Protein AF-A0A938IEF9-F1 (afdb_monomer_lite)

Structure (mmCIF, N/CA/C/O backbone):
data_AF-A0A938IEF9-F1
#
_entry.id   AF-A0A938IEF9-F1
#
loop_
_atom_site.group_PDB
_atom_site.id
_atom_site.type_symbol
_atom_site.label_atom_id
_atom_site.label_alt_id
_atom_site.label_comp_id
_atom_site.label_asym_id
_atom_site.label_entity_id
_atom_site.label_seq_id
_atom_site.pdbx_PDB_ins_code
_atom_site.Cartn_x
_atom_site.Cartn_y
_atom_site.Cartn_z
_atom_site.occupancy
_atom_site.B_iso_or_equiv
_atom_site.auth_seq_id
_atom_site.auth_comp_id
_atom_site.auth_asym_id
_atom_site.auth_atom_id
_atom_site.pdbx_PDB_model_num
ATOM 1 N N . MET A 1 1 ? -10.475 7.216 -12.983 1.00 36.47 1 MET A N 1
ATOM 2 C CA . MET A 1 1 ? -10.805 6.519 -11.720 1.00 36.47 1 MET A CA 1
ATOM 3 C C . MET A 1 1 ? -10.503 5.045 -11.917 1.00 36.47 1 MET A C 1
ATOM 5 O O 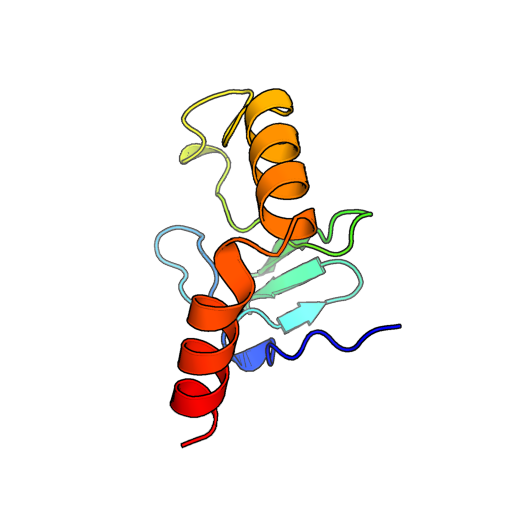. MET A 1 1 ? -11.388 4.269 -12.240 1.00 36.47 1 MET A O 1
ATOM 9 N N . THR A 1 2 ? -9.224 4.681 -11.862 1.00 34.38 2 THR A N 1
ATOM 10 C CA . THR A 1 2 ? -8.781 3.298 -12.044 1.00 34.38 2 THR A CA 1
ATOM 11 C C . THR A 1 2 ? -9.185 2.502 -10.810 1.00 34.38 2 THR A C 1
ATOM 13 O O . THR A 1 2 ? -8.716 2.773 -9.706 1.00 34.38 2 THR A O 1
ATOM 16 N N . ALA A 1 3 ? -10.108 1.560 -10.991 1.00 38.16 3 ALA A N 1
ATOM 17 C CA . ALA A 1 3 ? -10.404 0.548 -9.993 1.00 38.16 3 ALA A CA 1
ATOM 18 C C . ALA A 1 3 ? -9.086 -0.152 -9.626 1.00 38.16 3 ALA A C 1
ATOM 20 O O . ALA A 1 3 ? -8.394 -0.675 -10.500 1.00 38.16 3 ALA A O 1
ATOM 21 N N . HIS A 1 4 ? -8.683 -0.091 -8.357 1.00 46.44 4 HIS A N 1
ATOM 22 C CA . HIS A 1 4 ? -7.587 -0.924 -7.884 1.00 46.44 4 HIS A CA 1
ATOM 23 C C . HIS A 1 4 ? -8.118 -2.360 -7.795 1.00 46.44 4 HIS A C 1
ATOM 25 O O . HIS A 1 4 ? -9.129 -2.567 -7.131 1.00 46.44 4 HIS A O 1
ATOM 31 N N . PRO A 1 5 ? -7.472 -3.341 -8.451 1.00 49.38 5 PRO A N 1
ATOM 32 C CA . PRO A 1 5 ? -7.963 -4.719 -8.558 1.00 49.38 5 PRO A CA 1
ATOM 33 C C . PRO A 1 5 ? -7.867 -5.509 -7.243 1.00 49.38 5 PRO A C 1
ATOM 35 O O . PRO A 1 5 ? -8.110 -6.711 -7.223 1.00 49.38 5 PRO A O 1
ATOM 38 N N . PHE A 1 6 ? -7.497 -4.851 -6.145 1.00 50.75 6 PHE A N 1
ATOM 39 C CA . PHE A 1 6 ? -7.522 -5.446 -4.824 1.00 50.75 6 PHE A CA 1
ATOM 40 C C . PHE A 1 6 ? -8.905 -5.225 -4.241 1.00 50.75 6 PHE A C 1
ATOM 42 O O . PHE A 1 6 ? -9.259 -4.107 -3.862 1.00 50.75 6 PHE A O 1
ATOM 49 N N . ASP A 1 7 ? -9.677 -6.303 -4.189 1.00 55.28 7 ASP A N 1
ATOM 50 C CA . ASP A 1 7 ? -10.887 -6.340 -3.394 1.00 55.28 7 ASP A CA 1
ATOM 51 C C . ASP A 1 7 ? -10.508 -5.951 -1.955 1.00 55.28 7 ASP A C 1
ATOM 53 O O . ASP A 1 7 ? -9.714 -6.633 -1.297 1.00 55.28 7 ASP A O 1
ATOM 57 N N . LEU A 1 8 ? -11.010 -4.806 -1.473 1.00 59.69 8 LEU A N 1
ATOM 58 C CA . LE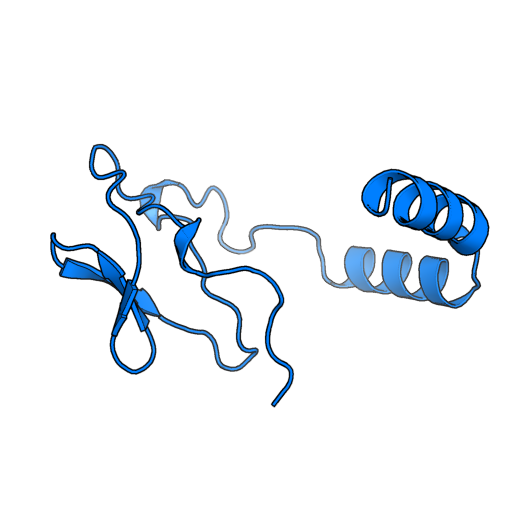U A 1 8 ? -10.732 -4.325 -0.111 1.00 59.69 8 LEU A CA 1
ATOM 59 C C . LEU A 1 8 ? -11.175 -5.355 0.945 1.00 59.69 8 LEU A C 1
ATOM 61 O O . LEU A 1 8 ? -10.714 -5.288 2.083 1.00 59.69 8 LEU A O 1
ATOM 65 N N . ALA A 1 9 ? -11.992 -6.336 0.539 1.00 60.12 9 ALA A N 1
ATOM 66 C CA . ALA A 1 9 ? -12.365 -7.529 1.289 1.00 60.12 9 ALA A CA 1
ATOM 67 C C . ALA A 1 9 ? -11.179 -8.325 1.877 1.00 60.12 9 ALA A C 1
ATOM 69 O O . ALA A 1 9 ? -11.382 -9.097 2.811 1.00 60.12 9 ALA A O 1
ATOM 70 N N . LEU A 1 10 ? -9.948 -8.136 1.384 1.00 77.88 10 LEU A N 1
ATOM 71 C CA . LEU A 1 10 ? -8.750 -8.840 1.867 1.00 77.88 10 LEU A CA 1
ATOM 72 C C . LEU A 1 10 ? -7.919 -8.072 2.910 1.00 77.88 10 LEU A C 1
ATOM 74 O O . LEU A 1 10 ? -6.929 -8.608 3.412 1.00 77.88 10 LEU A O 1
ATOM 78 N N . LEU A 1 11 ? -8.265 -6.825 3.249 1.00 91.06 11 LEU A N 1
ATOM 79 C CA . LEU A 1 11 ? -7.462 -6.025 4.179 1.00 91.06 11 LEU A CA 1
ATOM 80 C C . LEU A 1 11 ? -7.883 -6.237 5.639 1.00 91.06 11 LEU A C 1
ATOM 82 O O . LEU A 1 11 ? -9.058 -6.137 5.986 1.00 91.06 11 LEU A O 1
ATOM 86 N N . ALA A 1 12 ? -6.900 -6.451 6.515 1.00 93.88 12 ALA A N 1
ATOM 87 C CA . ALA A 1 12 ? -7.097 -6.614 7.954 1.00 93.88 12 ALA A CA 1
ATOM 88 C C . ALA A 1 12 ? -6.478 -5.457 8.751 1.00 93.88 12 ALA A C 1
ATOM 90 O O . ALA A 1 12 ? -5.454 -4.881 8.378 1.00 93.88 12 ALA A O 1
ATOM 91 N N . CYS A 1 13 ? -7.094 -5.128 9.885 1.00 95.19 13 CYS A N 1
ATOM 92 C CA . CYS A 1 13 ? -6.615 -4.100 10.796 1.00 95.19 13 CYS A CA 1
ATOM 93 C C . CYS A 1 13 ? -5.286 -4.515 11.445 1.00 95.19 13 CYS A C 1
ATOM 95 O O . CYS A 1 13 ? -5.228 -5.502 12.181 1.00 95.19 13 CYS A O 1
ATOM 97 N N . THR A 1 14 ? -4.239 -3.714 11.228 1.00 95.00 14 THR A N 1
ATOM 98 C CA . THR A 1 14 ? -2.880 -3.958 11.743 1.00 95.00 14 THR A CA 1
ATOM 99 C C . THR A 1 14 ? -2.665 -3.511 13.189 1.00 95.00 14 THR A C 1
ATOM 101 O O . THR A 1 14 ? -1.586 -3.719 13.742 1.00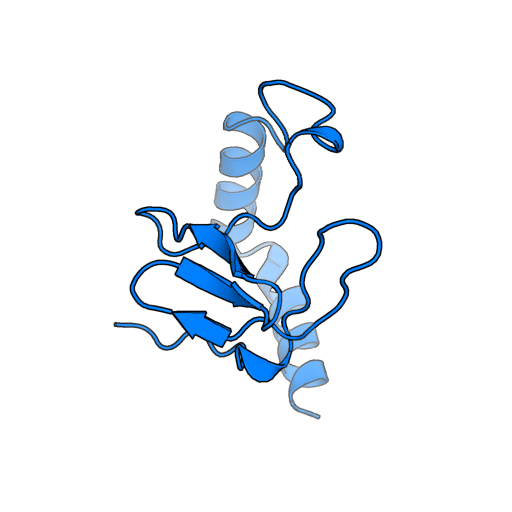 95.00 14 THR A O 1
ATOM 104 N N . VAL A 1 15 ? -3.675 -2.916 13.837 1.00 95.31 15 VAL A N 1
ATOM 105 C CA . VAL A 1 15 ? -3.605 -2.604 15.270 1.00 95.31 15 VAL A CA 1
ATOM 106 C C . VAL A 1 15 ? -3.401 -3.907 16.044 1.00 95.31 15 VAL A C 1
ATOM 108 O O . VAL A 1 15 ? -4.132 -4.882 15.843 1.00 95.31 15 VAL A O 1
ATOM 111 N N . ARG A 1 16 ? -2.400 -3.927 16.933 1.00 92.88 16 ARG A N 1
ATOM 112 C CA . ARG A 1 16 ? -2.018 -5.1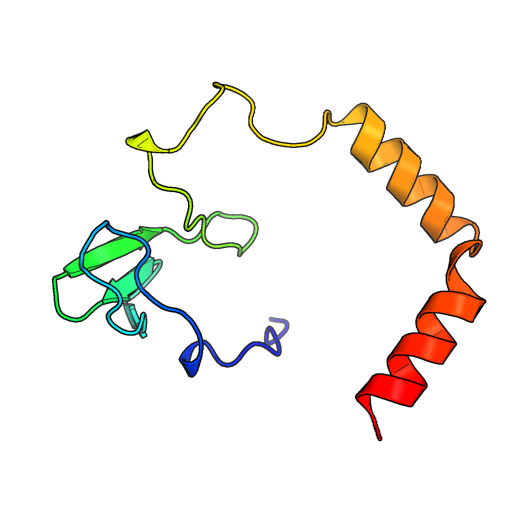22 17.700 1.00 92.88 16 ARG A CA 1
ATOM 113 C C . ARG A 1 16 ? -3.231 -5.694 18.442 1.00 92.88 16 ARG A C 1
ATOM 115 O O . ARG A 1 16 ? -3.900 -4.988 19.190 1.00 92.88 16 ARG A O 1
ATOM 122 N N . GLY A 1 17 ? -3.525 -6.973 18.204 1.00 94.25 17 GLY A N 1
ATOM 123 C CA . GLY A 1 17 ? -4.679 -7.659 18.796 1.00 94.25 17 GLY A CA 1
ATOM 124 C C . GLY A 1 17 ? -6.045 -7.297 18.190 1.00 94.25 17 GLY A C 1
ATOM 125 O O . GLY A 1 17 ? -7.071 -7.602 18.798 1.00 94.25 17 GLY A O 1
ATOM 126 N N . CYS A 1 18 ? -6.095 -6.630 17.029 1.00 95.50 18 CYS A N 1
ATOM 127 C CA . CYS A 1 18 ? -7.343 -6.355 16.315 1.00 95.50 18 CYS A CA 1
ATOM 128 C C . CYS A 1 18 ? -7.633 -7.391 15.221 1.00 95.50 18 CYS A C 1
ATOM 130 O O . CYS A 1 18 ? -8.551 -8.188 15.391 1.00 95.50 18 CYS A O 1
ATOM 132 N N . GLY A 1 19 ? -6.901 -7.363 14.100 1.00 93.62 19 GLY A N 1
ATOM 133 C CA . GLY A 1 19 ? -7.042 -8.322 12.993 1.00 93.62 19 GLY A CA 1
ATOM 134 C C . GLY A 1 19 ? -8.392 -8.317 12.259 1.00 93.62 19 GLY A C 1
ATOM 135 O O . GLY A 1 19 ? -8.585 -9.115 11.349 1.00 93.62 19 GLY A O 1
ATOM 136 N N . ARG A 1 20 ? -9.335 -7.442 12.635 1.00 95.12 20 ARG A N 1
ATOM 137 C CA . ARG A 1 20 ? -10.672 -7.369 12.028 1.00 95.12 20 ARG A CA 1
ATOM 138 C C . ARG A 1 20 ? -10.604 -6.821 10.595 1.00 95.12 20 ARG A C 1
ATOM 140 O O . ARG A 1 20 ? -9.736 -5.982 10.335 1.00 95.12 20 ARG A O 1
ATOM 147 N N . PRO A 1 21 ? -11.517 -7.231 9.695 1.00 94.12 21 PRO A N 1
ATOM 148 C CA . PRO A 1 21 ? -11.560 -6.717 8.330 1.00 94.12 21 PRO A CA 1
ATOM 149 C C . PRO A 1 21 ? -11.678 -5.193 8.289 1.00 94.12 21 PRO A C 1
ATOM 151 O O . PRO A 1 21 ? -12.330 -4.580 9.141 1.00 94.12 21 PRO A O 1
ATOM 154 N N . LEU A 1 22 ? -11.042 -4.587 7.292 1.00 94.38 22 LEU A N 1
ATOM 155 C CA . LEU A 1 22 ? -11.149 -3.167 6.999 1.00 94.38 22 LEU A CA 1
ATOM 156 C C . LEU A 1 22 ? -12.190 -2.940 5.905 1.00 94.38 22 LEU A C 1
ATOM 158 O O . LEU A 1 22 ? -12.118 -3.526 4.830 1.00 94.38 22 LEU A O 1
ATOM 162 N N . ALA A 1 23 ? -13.131 -2.040 6.170 1.00 92.69 23 ALA A N 1
ATOM 163 C CA . ALA A 1 23 ? -14.138 -1.597 5.218 1.00 92.69 23 ALA A CA 1
ATOM 164 C C . ALA A 1 23 ? -13.968 -0.105 4.914 1.00 92.69 23 ALA A C 1
ATOM 166 O O . ALA A 1 23 ? -13.446 0.661 5.728 1.00 92.69 23 ALA A O 1
ATOM 167 N N . SER A 1 24 ? -14.419 0.329 3.737 1.00 91.50 24 SER A N 1
ATOM 168 C CA . SER A 1 24 ? -14.417 1.752 3.395 1.00 91.50 24 SER A CA 1
ATOM 169 C C . SER A 1 24 ? -15.395 2.526 4.282 1.00 91.50 24 SER A C 1
ATOM 171 O O . SER A 1 24 ? -16.552 2.138 4.439 1.00 91.50 24 SER A O 1
ATOM 173 N N . ARG A 1 25 ? -14.927 3.638 4.858 1.00 90.50 25 ARG A N 1
ATOM 174 C CA . ARG A 1 25 ? -15.722 4.558 5.676 1.00 90.50 25 ARG A CA 1
ATOM 175 C C . ARG A 1 25 ? -15.349 5.999 5.325 1.00 90.50 25 ARG A C 1
ATOM 177 O O . ARG A 1 25 ? -14.441 6.584 5.910 1.00 90.50 25 ARG A O 1
ATOM 184 N N . GLY A 1 26 ? -16.044 6.567 4.340 1.00 88.81 26 GLY A N 1
ATOM 185 C CA . GLY A 1 26 ? -15.733 7.897 3.810 1.00 88.81 26 GLY A CA 1
ATOM 186 C C . GLY A 1 26 ? -14.372 7.916 3.106 1.00 88.81 26 GLY A C 1
ATOM 187 O O . GLY A 1 26 ? -14.156 7.179 2.148 1.00 88.81 26 GLY A O 1
ATOM 188 N N . THR A 1 27 ? -13.447 8.749 3.585 1.00 89.50 27 THR A N 1
ATOM 189 C CA . THR A 1 27 ? -12.082 8.885 3.039 1.00 89.50 27 THR A CA 1
ATOM 190 C C . THR A 1 27 ? -11.055 7.959 3.696 1.00 89.50 27 THR A C 1
ATOM 192 O O . THR A 1 27 ? -9.867 8.062 3.397 1.00 89.50 27 THR A O 1
ATOM 195 N N . ALA A 1 28 ? -11.486 7.063 4.583 1.00 93.25 28 ALA A N 1
ATOM 196 C CA . ALA A 1 28 ? -10.623 6.153 5.327 1.00 93.25 28 ALA A CA 1
ATOM 197 C C . ALA A 1 28 ? -11.073 4.693 5.173 1.00 93.25 28 ALA A C 1
ATOM 199 O O . ALA A 1 28 ? -12.178 4.398 4.704 1.00 93.25 28 ALA A O 1
ATOM 200 N N . LEU A 1 29 ? -10.209 3.774 5.594 1.00 94.25 29 LEU A N 1
ATOM 201 C CA . LEU A 1 29 ? -10.576 2.392 5.887 1.00 94.25 29 LEU A CA 1
ATOM 202 C C . LEU A 1 29 ? -10.735 2.228 7.395 1.00 94.25 29 LEU A C 1
ATOM 204 O O . LEU A 1 29 ? -9.893 2.712 8.146 1.00 94.25 29 LEU A O 1
ATOM 208 N N . ALA A 1 30 ? -11.780 1.540 7.845 1.00 95.69 30 ALA A N 1
ATOM 209 C CA . ALA A 1 30 ? -12.025 1.305 9.261 1.00 95.69 30 ALA A CA 1
ATOM 210 C C . ALA A 1 30 ? -12.488 -0.127 9.537 1.00 95.69 30 ALA A C 1
ATOM 212 O O . ALA A 1 30 ? -13.191 -0.731 8.729 1.00 95.69 30 ALA A O 1
ATOM 213 N N . CYS A 1 31 ? -12.105 -0.659 10.696 1.00 95.56 31 CYS A N 1
ATOM 214 C CA . CYS A 1 31 ? -12.646 -1.924 11.201 1.00 95.56 31 CYS A CA 1
ATOM 215 C C . CYS A 1 31 ? -13.859 -1.691 12.113 1.00 95.56 31 CYS A C 1
ATOM 217 O O . CYS A 1 31 ? -14.108 -0.571 12.561 1.00 95.56 31 CYS A O 1
ATOM 219 N N . GLU A 1 32 ? -14.568 -2.761 12.475 1.00 96.00 32 GLU A N 1
ATOM 220 C CA . GLU A 1 32 ? -15.710 -2.709 13.409 1.00 96.00 32 GLU A CA 1
ATOM 221 C C . GLU A 1 32 ? -15.358 -2.161 14.808 1.00 96.00 32 GLU A C 1
ATOM 223 O O . GLU A 1 32 ? -16.222 -1.647 15.508 1.00 96.00 32 GLU A O 1
ATOM 228 N N . ARG A 1 33 ? -14.076 -2.208 15.205 1.00 96.56 33 ARG A N 1
ATOM 229 C CA . ARG A 1 33 ? -13.562 -1.616 16.458 1.00 96.56 33 ARG A CA 1
ATOM 230 C C . ARG A 1 33 ? -13.205 -0.129 16.323 1.00 96.56 33 ARG A C 1
ATOM 232 O O . ARG A 1 33 ? -12.556 0.420 17.205 1.00 96.56 33 ARG A O 1
ATOM 239 N N . ALA A 1 34 ? -13.587 0.500 15.213 1.00 95.81 34 ALA A N 1
ATOM 240 C CA . ALA A 1 34 ? -13.381 1.913 14.902 1.00 95.81 34 ALA A CA 1
ATOM 241 C C . ALA A 1 34 ? -11.916 2.382 14.764 1.00 95.81 34 ALA A C 1
ATOM 243 O O . ALA A 1 34 ? -11.673 3.584 14.681 1.00 95.81 34 ALA A O 1
ATOM 244 N N . HIS A 1 35 ? -10.937 1.476 14.652 1.00 95.88 35 HIS A N 1
ATOM 245 C CA . HIS A 1 35 ? -9.598 1.862 14.188 1.00 95.88 35 HIS A CA 1
ATOM 246 C C . HIS A 1 35 ? -9.666 2.269 12.718 1.00 95.88 35 HIS A C 1
ATOM 248 O O . HIS A 1 35 ? -10.158 1.482 11.903 1.00 95.88 35 HIS A O 1
ATOM 254 N N . ALA A 1 36 ? -9.162 3.459 12.398 1.00 95.19 36 ALA A N 1
ATOM 255 C CA . ALA A 1 36 ? -9.247 4.063 11.077 1.00 95.19 36 ALA A CA 1
ATOM 256 C C . ALA A 1 36 ? -7.859 4.332 10.477 1.00 95.19 36 ALA A C 1
ATOM 258 O O . ALA A 1 36 ? -6.902 4.615 11.195 1.00 95.19 36 ALA A O 1
ATOM 259 N N . PHE A 1 37 ? -7.780 4.247 9.151 1.00 95.00 37 PHE A N 1
ATOM 260 C CA . PHE A 1 37 ? -6.581 4.463 8.351 1.00 95.00 37 PHE A CA 1
ATOM 261 C C . PHE A 1 37 ? -6.917 5.404 7.198 1.00 95.00 37 PHE A C 1
ATOM 263 O O . PHE A 1 37 ? -7.701 5.052 6.311 1.00 95.00 37 PHE A O 1
ATOM 270 N N . ASP A 1 38 ? -6.330 6.596 7.210 1.00 94.81 38 ASP A N 1
ATOM 271 C CA . ASP A 1 38 ? -6.629 7.623 6.218 1.00 94.81 38 ASP A CA 1
ATOM 272 C C . ASP A 1 38 ? -6.051 7.281 4.846 1.00 94.81 38 ASP A C 1
ATOM 274 O O . ASP A 1 38 ? -4.937 6.760 4.705 1.00 94.81 38 ASP A O 1
ATOM 278 N N . ARG A 1 39 ? -6.810 7.621 3.803 1.00 92.94 39 ARG A N 1
ATOM 279 C CA . ARG A 1 39 ? -6.337 7.529 2.427 1.00 92.94 39 ARG A CA 1
ATOM 280 C C . ARG A 1 39 ? -5.509 8.763 2.087 1.00 92.94 39 ARG A C 1
ATOM 282 O O . ARG A 1 39 ? -5.994 9.892 2.135 1.00 92.94 39 ARG A O 1
ATOM 289 N N . ALA A 1 40 ? -4.256 8.544 1.708 1.00 91.06 40 ALA A N 1
ATOM 290 C CA . ALA A 1 40 ? -3.372 9.604 1.253 1.00 91.06 40 ALA A CA 1
ATOM 291 C C . ALA A 1 40 ? -3.876 10.210 -0.065 1.00 91.06 40 ALA A C 1
ATOM 293 O O . ALA A 1 40 ? -4.547 9.549 -0.859 1.00 91.06 40 ALA A O 1
ATOM 294 N N . ARG A 1 41 ? -3.464 11.448 -0.363 1.00 90.12 41 ARG A N 1
ATOM 295 C CA . ARG A 1 41 ? -3.809 12.139 -1.622 1.00 90.12 41 ARG A CA 1
ATOM 296 C C . ARG A 1 41 ? -3.412 11.350 -2.877 1.00 90.12 41 ARG A C 1
ATOM 298 O O . ARG A 1 41 ? -4.100 11.428 -3.886 1.00 90.12 41 ARG A O 1
ATOM 305 N N . ALA A 1 42 ? -2.326 10.580 -2.806 1.00 88.44 42 ALA A N 1
ATOM 306 C CA . ALA A 1 42 ? -1.867 9.709 -3.891 1.00 88.44 42 ALA A CA 1
ATOM 307 C C . ALA A 1 42 ? -2.704 8.419 -4.047 1.00 88.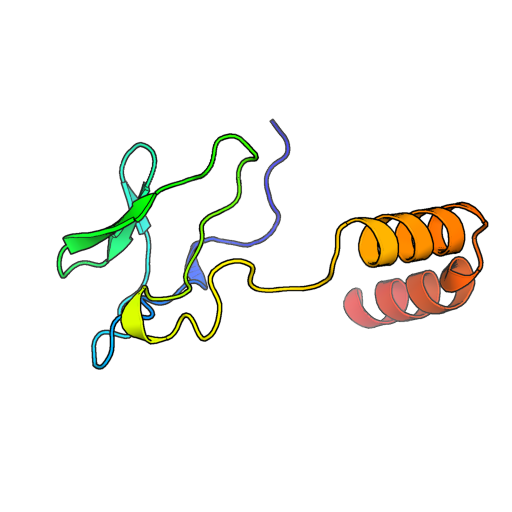44 42 ALA A C 1
ATOM 309 O O . ALA A 1 42 ? -2.426 7.609 -4.923 1.00 88.44 42 ALA A O 1
ATOM 310 N N . GLY A 1 43 ? -3.721 8.213 -3.206 1.00 87.88 43 GLY A N 1
ATOM 311 C CA . GLY A 1 43 ? -4.694 7.128 -3.319 1.00 87.88 43 GLY A CA 1
ATOM 312 C C . GLY A 1 43 ? -4.392 5.879 -2.488 1.00 87.88 43 GLY A C 1
ATOM 313 O O . GLY A 1 43 ? -5.288 5.042 -2.365 1.00 87.88 43 GLY A O 1
ATOM 314 N N . TYR A 1 44 ? -3.200 5.766 -1.891 1.00 89.00 44 TYR A N 1
ATOM 315 C CA . TYR A 1 44 ? -2.815 4.642 -1.026 1.00 89.00 44 TYR A CA 1
ATOM 316 C C . TYR A 1 44 ? -3.294 4.820 0.427 1.00 89.00 44 TYR A C 1
ATOM 318 O O . TYR A 1 44 ? -3.606 5.931 0.854 1.00 89.00 44 TYR A O 1
ATOM 326 N N . VAL A 1 45 ? -3.325 3.728 1.197 1.00 92.19 45 VAL A N 1
ATOM 327 C CA . VAL A 1 45 ? -3.628 3.716 2.641 1.00 92.19 45 VAL A CA 1
ATOM 328 C C . VAL A 1 45 ? -2.418 3.150 3.380 1.00 92.19 45 VAL A C 1
ATOM 330 O O . VAL A 1 45 ? -1.950 2.062 3.048 1.00 92.19 45 VAL A O 1
ATOM 333 N N . ASN A 1 46 ? -1.884 3.884 4.359 1.00 91.44 46 ASN A N 1
ATOM 334 C CA . ASN A 1 46 ? -0.745 3.417 5.148 1.00 91.44 46 ASN A CA 1
ATOM 335 C C . ASN A 1 46 ? -1.228 2.554 6.320 1.00 91.44 46 ASN A C 1
ATOM 337 O O . ASN A 1 46 ? -1.867 3.066 7.233 1.00 91.44 46 ASN A O 1
ATOM 341 N N . LEU A 1 47 ? -0.902 1.261 6.301 1.00 93.06 47 LEU A N 1
ATOM 342 C CA . LEU A 1 47 ? -1.250 0.324 7.374 1.00 93.06 47 LEU A CA 1
ATOM 343 C C . LEU A 1 47 ? -0.134 0.151 8.420 1.00 93.06 47 LEU A C 1
ATOM 345 O O . LEU A 1 47 ? -0.298 -0.629 9.359 1.00 93.06 47 LEU A O 1
ATOM 349 N N . LEU A 1 48 ? 0.997 0.854 8.285 1.00 91.19 48 LEU A N 1
ATOM 350 C CA . LEU A 1 48 ? 2.067 0.842 9.280 1.00 91.19 48 LEU A CA 1
ATOM 351 C C . LEU A 1 48 ? 1.632 1.615 10.528 1.00 91.19 48 LEU A C 1
ATOM 353 O O . LEU A 1 48 ? 1.282 2.793 10.454 1.00 91.19 48 LEU A O 1
ATOM 357 N N . GLN A 1 49 ? 1.699 0.964 11.686 1.00 89.31 49 GLN A N 1
ATOM 358 C CA . GLN A 1 49 ? 1.369 1.604 12.952 1.00 89.31 49 GLN A CA 1
ATOM 359 C C . GLN A 1 49 ? 2.476 2.587 13.380 1.00 89.31 49 GLN A C 1
ATOM 361 O O . GLN A 1 49 ? 3.658 2.276 13.201 1.00 89.31 49 GLN A O 1
ATOM 366 N N . PRO A 1 50 ? 2.143 3.737 14.001 1.00 86.81 50 PRO A N 1
ATOM 367 C CA . PRO A 1 50 ? 3.138 4.714 14.449 1.00 86.81 50 PRO A CA 1
ATOM 368 C C . PRO A 1 50 ? 4.232 4.125 15.350 1.00 86.81 50 PRO A C 1
ATOM 370 O O . PRO A 1 50 ? 5.400 4.470 15.192 1.00 86.81 50 PRO A O 1
ATOM 373 N N . GLN A 1 51 ? 3.874 3.200 16.246 1.00 86.56 51 GLN A N 1
ATOM 374 C CA . GLN A 1 51 ? 4.807 2.507 17.142 1.00 86.56 51 GLN A CA 1
ATOM 375 C C . GLN A 1 51 ? 5.718 1.489 16.440 1.00 86.56 51 GLN A C 1
ATOM 377 O O . GLN A 1 51 ? 6.757 1.126 16.982 1.00 86.56 51 GLN A O 1
ATOM 382 N N . ASP A 1 52 ? 5.348 1.030 15.242 1.00 85.06 52 ASP A N 1
ATOM 383 C CA . ASP A 1 52 ? 6.150 0.093 14.448 1.00 85.06 52 ASP A CA 1
ATOM 384 C C . ASP A 1 52 ? 7.068 0.833 13.453 1.00 85.06 52 ASP A C 1
ATOM 386 O O . ASP A 1 52 ? 7.880 0.221 12.751 1.00 85.06 52 ASP A O 1
ATOM 390 N N . ARG A 1 53 ? 6.984 2.170 13.403 1.00 85.62 53 ARG A N 1
ATOM 391 C CA . ARG A 1 53 ? 7.830 3.014 12.562 1.00 85.62 53 ARG A CA 1
ATOM 392 C C . ARG A 1 53 ? 9.247 3.098 13.143 1.00 85.62 53 ARG A C 1
ATOM 394 O O . ARG A 1 53 ? 9.486 3.784 14.130 1.00 85.62 53 ARG A O 1
ATOM 401 N N . ARG A 1 54 ? 10.204 2.440 12.481 1.00 84.12 54 ARG A N 1
ATOM 402 C CA . ARG A 1 54 ? 11.619 2.373 12.906 1.00 84.12 54 ARG A CA 1
ATOM 403 C C . ARG A 1 54 ? 12.477 3.585 12.512 1.00 84.12 54 ARG A C 1
ATOM 405 O O . ARG A 1 54 ? 13.584 3.721 13.018 1.00 84.12 54 ARG A O 1
ATOM 412 N N . SER A 1 55 ? 12.000 4.454 11.619 1.00 85.06 55 SER A N 1
ATOM 413 C CA . SER A 1 55 ? 12.699 5.676 11.195 1.00 85.06 55 SER A CA 1
ATOM 414 C C . SER A 1 55 ? 11.711 6.773 10.785 1.00 85.06 55 SER A C 1
ATOM 416 O O . SER A 1 55 ? 10.571 6.495 10.416 1.00 85.06 55 SER A O 1
ATOM 418 N N . ALA A 1 56 ? 12.143 8.038 10.826 1.00 79.44 56 ALA A N 1
ATOM 419 C CA . ALA A 1 56 ? 11.333 9.165 10.349 1.00 79.44 56 ALA A CA 1
ATOM 420 C C . ALA A 1 56 ? 11.097 9.120 8.827 1.00 79.44 56 ALA A C 1
ATOM 422 O O . ALA A 1 56 ? 10.039 9.532 8.358 1.00 79.44 56 ALA A O 1
ATOM 423 N N . VAL A 1 57 ? 12.065 8.573 8.085 1.00 76.88 57 VAL A N 1
ATOM 424 C CA . VAL A 1 57 ? 11.997 8.328 6.641 1.00 76.88 57 VAL A CA 1
ATOM 425 C C . VAL A 1 57 ? 12.030 6.811 6.415 1.00 76.88 57 VAL A C 1
ATOM 427 O O . VAL A 1 57 ? 13.114 6.233 6.303 1.00 76.88 57 VAL A O 1
ATOM 430 N N . PRO A 1 58 ? 10.876 6.125 6.475 1.00 77.31 58 PRO A N 1
ATOM 431 C CA . PRO A 1 58 ? 10.802 4.695 6.202 1.00 77.31 58 PRO A CA 1
ATOM 432 C C . PRO A 1 58 ? 10.828 4.423 4.690 1.00 77.31 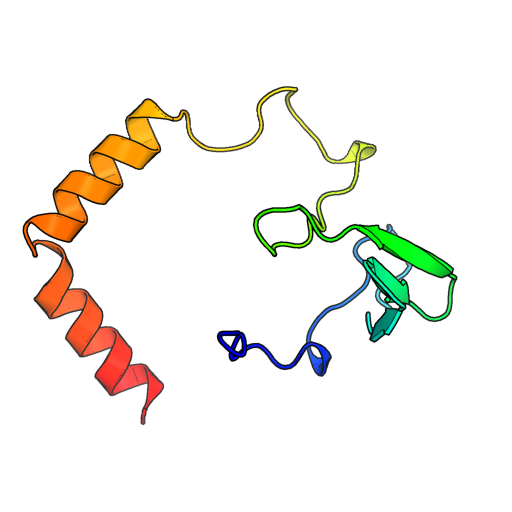58 PRO A C 1
ATOM 434 O O . PRO A 1 58 ? 10.206 5.149 3.918 1.00 77.31 58 PRO A O 1
ATOM 437 N N . GLY A 1 59 ? 11.485 3.334 4.286 1.00 81.00 59 GLY A N 1
ATOM 438 C CA . GLY A 1 59 ? 11.549 2.882 2.891 1.00 81.00 59 GLY A CA 1
ATOM 439 C C . GLY A 1 59 ? 12.832 3.279 2.157 1.00 81.00 59 GLY A C 1
ATOM 440 O O . GLY A 1 59 ? 13.794 3.750 2.763 1.00 81.00 59 GLY A O 1
ATOM 441 N N . ASP A 1 60 ? 12.841 3.038 0.845 1.00 86.56 60 ASP A N 1
ATOM 442 C CA . ASP A 1 60 ? 13.960 3.369 -0.038 1.00 86.56 60 ASP A CA 1
ATOM 443 C C . ASP A 1 60 ? 14.100 4.889 -0.213 1.00 86.56 60 ASP A C 1
ATOM 445 O O . ASP A 1 60 ? 13.110 5.625 -0.262 1.00 86.56 60 ASP A O 1
ATOM 449 N N . ALA A 1 61 ? 15.338 5.359 -0.376 1.00 89.62 61 ALA A N 1
ATOM 450 C CA . ALA A 1 61 ? 15.599 6.749 -0.729 1.00 89.62 61 ALA A CA 1
ATOM 451 C C . ALA A 1 61 ? 15.026 7.084 -2.128 1.00 89.62 61 ALA A C 1
ATOM 453 O O . ALA A 1 61 ? 15.010 6.215 -3.013 1.00 89.62 61 ALA A O 1
ATOM 454 N N . PRO A 1 62 ? 14.597 8.336 -2.382 1.00 90.38 62 PRO A N 1
ATOM 455 C CA . PRO A 1 62 ? 14.057 8.744 -3.682 1.00 90.38 62 PRO A CA 1
ATOM 456 C C . PRO A 1 62 ? 14.982 8.433 -4.871 1.00 90.38 62 PRO A C 1
ATOM 458 O O . PRO A 1 62 ? 14.517 8.131 -5.971 1.00 90.38 62 PRO A O 1
ATOM 461 N N . GLU A 1 63 ? 16.297 8.471 -4.669 1.00 94.75 63 GLU A N 1
ATOM 462 C CA . GLU A 1 63 ? 17.309 8.163 -5.681 1.00 94.75 63 GLU A CA 1
ATOM 463 C C . GLU A 1 63 ? 17.269 6.688 -6.095 1.00 94.75 63 GLU A C 1
ATOM 465 O O . GLU A 1 63 ? 17.364 6.380 -7.287 1.00 94.75 63 GLU A O 1
ATOM 470 N N . ALA A 1 64 ? 17.077 5.785 -5.128 1.00 93.00 64 ALA A N 1
ATOM 471 C CA . ALA A 1 64 ? 16.954 4.351 -5.373 1.00 93.00 64 ALA A CA 1
ATOM 472 C C . ALA A 1 64 ? 15.666 4.036 -6.145 1.00 93.00 64 ALA A C 1
ATOM 474 O O . ALA A 1 64 ? 15.702 3.270 -7.112 1.00 93.00 64 ALA A O 1
ATOM 475 N N . TRP A 1 65 ? 14.555 4.694 -5.798 1.00 92.62 65 TRP A N 1
ATOM 476 C CA . TRP A 1 65 ? 13.313 4.612 -6.571 1.00 92.62 65 TRP A CA 1
ATOM 477 C C . TRP A 1 65 ? 13.530 5.018 -8.035 1.00 92.62 65 TRP A C 1
ATOM 479 O O . TRP A 1 65 ? 13.249 4.236 -8.944 1.00 92.62 65 TRP A O 1
ATOM 489 N N . ARG A 1 66 ? 14.121 6.195 -8.273 1.00 95.44 66 ARG A N 1
ATOM 490 C CA . ARG A 1 66 ? 14.389 6.698 -9.633 1.00 95.44 66 ARG A CA 1
ATOM 491 C C . ARG A 1 66 ? 15.324 5.781 -10.423 1.00 95.44 66 ARG A C 1
ATOM 493 O O . ARG A 1 66 ? 15.186 5.652 -11.636 1.00 95.44 66 ARG A O 1
ATOM 500 N N . ALA A 1 67 ? 16.315 5.170 -9.772 1.00 95.81 67 ALA A N 1
ATOM 501 C CA . ALA A 1 67 ? 17.212 4.222 -10.431 1.00 95.81 67 ALA A CA 1
ATOM 502 C C . ALA A 1 67 ? 16.467 2.966 -10.905 1.00 95.81 67 ALA A C 1
ATOM 504 O O . ALA A 1 67 ? 16.690 2.517 -12.033 1.00 95.81 67 ALA A O 1
ATOM 505 N N . ARG A 1 68 ? 15.558 2.439 -10.072 1.00 94.88 68 ARG A N 1
ATOM 506 C CA . ARG A 1 68 ? 14.691 1.304 -10.419 1.00 94.88 68 ARG A CA 1
ATOM 507 C C . ARG A 1 68 ? 13.764 1.657 -11.577 1.00 94.88 68 ARG A C 1
ATOM 509 O O . ARG A 1 68 ? 13.709 0.900 -12.539 1.00 94.88 68 ARG A O 1
ATOM 516 N N . GLU A 1 69 ? 13.106 2.811 -11.519 1.00 94.50 69 GLU A N 1
ATOM 517 C CA . GLU A 1 69 ? 12.220 3.309 -12.580 1.00 94.50 69 GLU A CA 1
ATOM 518 C C . GLU A 1 69 ? 12.931 3.337 -13.940 1.00 94.50 69 GLU A C 1
ATOM 520 O O . GLU A 1 69 ? 12.516 2.629 -14.856 1.00 94.50 69 GLU A O 1
ATOM 525 N N . ARG A 1 70 ? 14.098 3.995 -14.031 1.00 96.75 70 ARG A N 1
ATOM 526 C CA . ARG A 1 70 ? 14.906 4.023 -15.266 1.00 96.75 70 ARG A CA 1
ATOM 527 C C . ARG A 1 70 ? 15.296 2.630 -15.762 1.00 96.75 70 ARG A C 1
ATOM 529 O O . ARG A 1 70 ? 15.475 2.431 -16.959 1.00 96.75 70 ARG A O 1
ATOM 536 N N . TRP A 1 71 ? 15.534 1.677 -14.860 1.00 96.88 71 TRP A N 1
ATOM 537 C CA . TRP A 1 71 ? 15.882 0.304 -15.233 1.00 96.88 71 TRP A CA 1
ATOM 538 C C . TRP A 1 71 ? 14.681 -0.445 -15.827 1.00 96.88 71 TRP A C 1
ATOM 540 O O . TRP A 1 71 ? 14.840 -1.129 -16.839 1.00 96.88 71 TRP A O 1
ATOM 550 N N . PHE A 1 72 ? 13.487 -0.264 -15.253 1.00 95.62 72 PHE A N 1
ATOM 551 C CA . PHE A 1 72 ? 12.242 -0.823 -15.786 1.00 95.62 72 PHE A CA 1
ATOM 552 C C . PHE A 1 72 ? 11.852 -0.198 -17.131 1.00 95.62 72 PHE A C 1
ATOM 554 O O . PHE A 1 72 ? 11.490 -0.935 -18.045 1.00 95.62 72 PHE A O 1
ATOM 561 N N . GLU A 1 73 ? 11.983 1.123 -17.286 1.00 96.06 73 GLU A N 1
ATOM 562 C CA . GLU A 1 73 ? 11.668 1.844 -18.532 1.00 96.06 73 GLU A CA 1
ATOM 563 C C . GLU A 1 73 ? 12.510 1.380 -19.725 1.00 96.06 73 GLU A C 1
ATOM 565 O O . GLU A 1 73 ? 12.030 1.357 -20.854 1.00 96.06 73 GLU A O 1
ATOM 570 N N . ARG A 1 74 ? 13.751 0.937 -19.485 1.00 97.31 74 ARG A N 1
ATOM 571 C CA . ARG A 1 74 ? 14.612 0.342 -20.523 1.00 97.31 74 ARG A CA 1
ATOM 572 C C . ARG A 1 74 ? 14.214 -1.086 -20.917 1.00 97.31 74 ARG A C 1
ATOM 574 O O . ARG A 1 74 ? 14.915 -1.718 -21.701 1.00 97.31 74 ARG A O 1
ATOM 581 N N . GLY A 1 75 ? 13.130 -1.624 -20.358 1.00 96.62 75 GLY A N 1
ATOM 582 C CA . GLY A 1 75 ? 12.604 -2.943 -20.706 1.00 96.62 75 GLY A CA 1
ATOM 583 C C . GLY A 1 75 ? 13.414 -4.119 -20.157 1.00 96.62 75 GLY A C 1
ATOM 584 O O . GLY A 1 75 ? 13.118 -5.264 -20.487 1.00 96.62 75 GLY A O 1
ATOM 585 N N . HIS A 1 76 ? 14.401 -3.885 -19.285 1.00 97.00 76 HIS A N 1
ATOM 586 C CA . HIS A 1 76 ? 15.266 -4.951 -18.762 1.00 97.00 76 HIS A CA 1
ATOM 587 C C . HIS A 1 76 ? 14.503 -6.039 -17.985 1.00 97.00 76 HIS A C 1
ATOM 589 O O . HIS A 1 76 ? 14.959 -7.177 -17.914 1.00 97.00 76 HIS A O 1
ATOM 595 N N . ALA A 1 77 ? 13.333 -5.709 -17.430 1.00 95.69 77 ALA A N 1
ATOM 596 C CA . ALA A 1 77 ? 12.477 -6.648 -16.706 1.00 95.69 77 ALA A CA 1
ATOM 597 C C . ALA A 1 77 ? 11.418 -7.339 -17.579 1.00 95.69 77 ALA A C 1
ATOM 599 O O . ALA A 1 77 ? 10.666 -8.156 -17.053 1.00 95.69 77 ALA A O 1
ATOM 600 N N . ALA A 1 78 ? 11.297 -6.990 -18.866 1.00 96.50 78 ALA A N 1
ATOM 601 C CA . ALA A 1 78 ? 10.128 -7.342 -19.677 1.00 96.50 78 ALA A CA 1
ATOM 602 C C . ALA A 1 78 ? 9.870 -8.857 -19.714 1.00 96.50 78 ALA A C 1
ATOM 604 O O . ALA A 1 78 ? 8.787 -9.296 -19.339 1.00 96.50 78 ALA A O 1
ATOM 605 N N . ALA A 1 79 ? 10.897 -9.656 -20.026 1.00 97.06 79 ALA A N 1
ATOM 606 C CA . ALA A 1 79 ? 10.780 -11.115 -20.086 1.00 97.06 79 ALA A CA 1
ATOM 607 C C . ALA A 1 79 ? 10.342 -11.740 -18.748 1.00 97.06 79 ALA A C 1
ATOM 609 O O . ALA A 1 79 ? 9.526 -12.661 -18.720 1.00 97.06 79 ALA A O 1
ATOM 610 N N . LEU A 1 80 ? 10.850 -11.218 -17.626 1.00 96.19 80 LEU A N 1
ATOM 611 C CA . LEU A 1 80 ? 10.448 -11.675 -16.296 1.00 96.19 80 LEU A CA 1
ATOM 612 C C . LEU A 1 80 ? 8.984 -11.319 -16.009 1.00 96.19 80 LEU A C 1
ATOM 614 O O . LEU A 1 80 ? 8.241 -12.146 -15.486 1.00 96.19 80 LEU A O 1
ATOM 618 N N . LEU A 1 81 ? 8.560 -10.100 -16.349 1.00 96.00 81 LEU A N 1
ATOM 619 C CA . LEU A 1 81 ? 7.181 -9.658 -16.144 1.00 96.00 81 LEU A CA 1
ATOM 620 C C . LEU A 1 81 ? 6.197 -10.473 -16.983 1.00 96.00 81 LEU A C 1
ATOM 622 O O . LEU A 1 81 ? 5.140 -10.841 -16.475 1.00 96.00 81 LEU A O 1
ATOM 626 N N . ASP A 1 82 ? 6.543 -10.792 -18.227 1.00 96.19 82 ASP A N 1
ATOM 627 C CA . ASP A 1 82 ? 5.689 -11.596 -19.102 1.00 96.19 82 ASP A CA 1
ATOM 628 C C . ASP A 1 82 ? 5.540 -13.030 -18.587 1.00 96.19 82 ASP A C 1
ATOM 630 O O . ASP A 1 82 ? 4.422 -13.542 -18.520 1.00 96.19 82 ASP A O 1
ATOM 634 N N . LEU A 1 83 ? 6.630 -13.640 -18.106 1.00 97.31 83 LEU A N 1
ATOM 635 C CA . LEU A 1 83 ? 6.585 -14.944 -17.439 1.00 97.31 83 LEU A CA 1
ATOM 636 C C . LEU A 1 83 ? 5.657 -14.924 -16.213 1.00 97.31 83 LEU A C 1
ATOM 638 O O . LEU A 1 83 ? 4.817 -15.810 -16.046 1.00 97.31 83 LEU A O 1
ATOM 642 N N . LEU A 1 84 ? 5.801 -13.915 -15.348 1.00 96.56 84 LEU A N 1
ATOM 643 C CA . LEU A 1 84 ? 4.992 -13.790 -14.134 1.00 96.56 84 LEU A CA 1
ATOM 644 C C . LEU A 1 84 ? 3.509 -13.579 -14.457 1.00 96.56 84 LEU A C 1
ATOM 646 O O . LEU A 1 84 ? 2.658 -14.182 -13.806 1.00 96.56 84 LEU A O 1
ATOM 650 N N . ARG A 1 85 ? 3.190 -12.772 -15.478 1.00 95.38 85 ARG A N 1
ATOM 651 C CA . ARG A 1 85 ? 1.810 -12.566 -15.950 1.00 95.38 85 ARG A CA 1
ATOM 652 C C . ARG A 1 85 ? 1.198 -13.859 -16.472 1.00 95.38 85 ARG A C 1
ATOM 654 O O . ARG A 1 85 ? 0.088 -14.194 -16.074 1.00 95.38 85 ARG A O 1
ATOM 661 N N . ALA A 1 86 ? 1.929 -14.593 -17.311 1.00 95.00 86 ALA A N 1
ATOM 662 C CA . ALA A 1 86 ? 1.473 -15.878 -17.829 1.00 95.00 86 ALA A CA 1
ATOM 663 C C . ALA A 1 86 ? 1.204 -16.879 -16.695 1.00 95.00 86 ALA A C 1
ATOM 665 O O . ALA A 1 86 ? 0.213 -17.599 -16.733 1.00 95.00 86 ALA A O 1
ATOM 666 N N . ARG A 1 87 ? 2.046 -16.885 -15.653 1.00 94.94 87 ARG A N 1
ATOM 667 C CA . ARG A 1 87 ? 1.874 -17.764 -14.490 1.00 94.94 87 ARG A CA 1
ATOM 668 C C . ARG A 1 87 ? 0.719 -17.358 -13.574 1.00 94.94 87 ARG A C 1
ATOM 670 O O . ARG A 1 87 ? 0.090 -18.239 -13.011 1.00 94.94 87 ARG A O 1
ATOM 677 N N . ALA A 1 88 ? 0.458 -16.066 -13.398 1.00 91.62 88 ALA A N 1
ATOM 678 C CA . ALA A 1 88 ? -0.646 -15.589 -12.563 1.00 91.62 88 ALA A CA 1
ATOM 679 C C . ALA A 1 88 ? -2.028 -15.772 -13.218 1.00 91.62 88 ALA A C 1
ATOM 681 O O . ALA A 1 88 ? -3.034 -15.750 -12.518 1.00 91.62 88 ALA A O 1
ATOM 682 N N . ALA A 1 89 ? -2.074 -15.909 -14.547 1.00 83.81 89 ALA A N 1
ATOM 683 C CA . ALA A 1 89 ? -3.301 -16.132 -15.311 1.00 83.81 89 ALA A CA 1
ATOM 684 C C . ALA A 1 89 ? -3.697 -17.618 -15.450 1.00 83.81 89 ALA A C 1
ATOM 686 O O . ALA A 1 89 ? -4.777 -17.897 -15.969 1.00 83.81 89 ALA A O 1
ATOM 687 N N . ALA A 1 90 ? -2.823 -18.541 -15.036 1.00 62.03 90 ALA A N 1
ATOM 688 C CA . ALA A 1 90 ? -3.032 -19.990 -15.058 1.00 62.03 90 ALA A CA 1
ATOM 689 C C . ALA A 1 90 ? -3.508 -20.498 -13.692 1.00 62.03 90 ALA A C 1
ATOM 691 O O . ALA A 1 90 ? -4.353 -21.419 -13.683 1.00 62.03 90 ALA A O 1
#

pLDDT: mean 87.36, std 14.61, range [34.38, 97.31]

Foldseek 3Di:
DDDDPDPLQPDFQPPPPGRARWDDDPQWTAGPVGDTWGQDPVGDTDRDDPVNDPDPDDDDDPVVVVVVVVCVVVVVCVVVVVVVVVVVVD

Secondary structure (DSSP, 8-state):
----SS-GGG-B--STTT-PBPEEETTEEE-TT--EEEBPTTS-B----GGG--SSS-S--HHHHHHHHHHHHTTTTHHHHHHHHHHHT-

Radius of gyration: 17.17 Å; chains: 1; bounding box: 33×32×40 Å

Sequence (90 aa):
MTAHPFDLALLACTVRGCGRPLASRGTALACERAHAFDRARAGYVNLLQPQDRRSAVPGDAPEAWRARERWFERGHAAALLDLLRARAAA